Protein AF-A0A3S1DFC5-F1 (afdb_monomer_lite)

Sequence (143 aa):
MKNKSFVSLNIYIFIFFLLAAPVIVTNFDHYLSIPTKKEQNKTIEQISTILKQTGLPYEIDVSESKKQTKEYGVRVTIVLVRILNGQFKRNEVDTLLEKLPDGDINITFYTKGRTTYIDVLIDENKSITSCFPFEICKIMEID

pLDDT: mean 91.1, std 7.72, range [50.81, 98.19]

Organism: NCBI:txid170367

Structure (mmCIF, N/CA/C/O backbone):
data_AF-A0A3S1DFC5-F1
#
_entry.id   AF-A0A3S1DFC5-F1
#
loop_
_atom_site.group_PDB
_atom_site.id
_atom_site.type_symbol
_atom_site.label_atom_id
_atom_site.label_alt_id
_atom_site.label_comp_id
_atom_site.label_asym_id
_atom_site.label_entity_id
_atom_site.label_seq_id
_atom_site.pdbx_PDB_ins_code
_atom_site.Cartn_x
_atom_site.Cartn_y
_atom_site.Cartn_z
_atom_site.occupancy
_atom_site.B_iso_or_equiv
_atom_site.auth_seq_id
_atom_site.auth_comp_id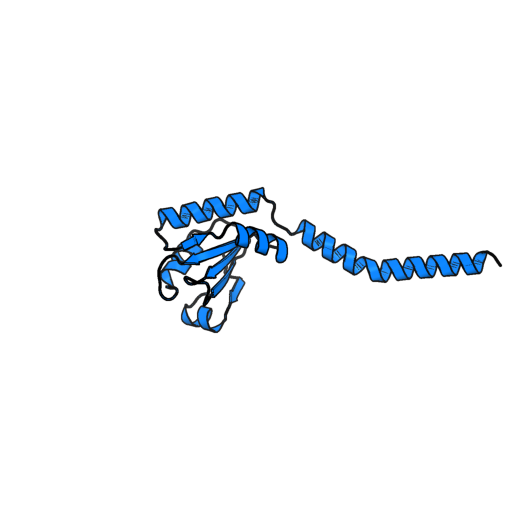
_atom_site.auth_asym_id
_atom_site.auth_atom_id
_atom_site.pdbx_PDB_model_num
ATOM 1 N N . MET A 1 1 ? 42.950 -14.729 -44.311 1.00 50.81 1 MET A N 1
ATOM 2 C CA . MET A 1 1 ? 42.469 -15.330 -43.039 1.00 50.81 1 MET A CA 1
ATOM 3 C C . MET A 1 1 ? 41.906 -14.342 -42.004 1.00 50.81 1 MET A C 1
ATOM 5 O O . MET A 1 1 ? 41.231 -14.809 -41.099 1.00 50.81 1 MET A O 1
ATOM 9 N N . LYS A 1 2 ? 42.082 -13.011 -42.121 1.00 55.22 2 LYS A N 1
ATOM 10 C CA . LYS A 1 2 ? 41.576 -12.037 -41.122 1.00 55.22 2 LYS A CA 1
ATOM 11 C C . LYS A 1 2 ? 40.039 -11.867 -41.075 1.00 55.22 2 LYS A C 1
ATOM 13 O O . LYS A 1 2 ? 39.509 -11.584 -40.010 1.00 55.22 2 LYS A O 1
ATOM 18 N N . ASN A 1 3 ? 39.320 -12.126 -42.176 1.00 63.91 3 ASN A N 1
ATOM 19 C CA . ASN A 1 3 ? 37.859 -11.929 -42.246 1.00 63.91 3 ASN A CA 1
ATOM 20 C C . ASN A 1 3 ? 37.028 -12.942 -41.442 1.00 63.91 3 ASN A C 1
ATOM 22 O O . ASN A 1 3 ? 36.035 -12.555 -40.842 1.00 63.91 3 ASN A O 1
ATOM 26 N N . LYS A 1 4 ? 37.418 -14.225 -41.388 1.00 70.00 4 LYS A N 1
ATOM 27 C CA . LYS A 1 4 ? 36.630 -15.240 -40.659 1.00 70.00 4 LYS A CA 1
ATOM 28 C C . LYS A 1 4 ? 36.602 -14.973 -39.152 1.00 70.00 4 LYS A C 1
ATOM 30 O O . LYS A 1 4 ? 35.551 -15.090 -38.542 1.00 70.00 4 LYS A O 1
ATOM 35 N N . SER A 1 5 ? 37.731 -14.540 -38.586 1.00 73.12 5 SER A N 1
ATOM 36 C CA . SER A 1 5 ? 37.830 -14.172 -37.167 1.00 73.12 5 SER A CA 1
ATOM 37 C C . SER A 1 5 ? 36.950 -12.960 -36.826 1.00 73.12 5 SER A C 1
ATOM 39 O O . SER A 1 5 ? 36.232 -12.973 -35.831 1.00 73.12 5 SER A O 1
ATOM 41 N N . PHE A 1 6 ? 36.923 -11.949 -37.703 1.00 80.06 6 PHE A N 1
ATOM 42 C CA . PHE A 1 6 ? 36.096 -10.753 -37.516 1.00 80.06 6 PHE A CA 1
ATOM 43 C C . PHE A 1 6 ? 34.594 -11.051 -37.629 1.00 80.06 6 PHE A C 1
ATOM 45 O O . PHE A 1 6 ? 33.794 -10.519 -36.862 1.00 80.06 6 PHE A O 1
ATOM 52 N N . VAL A 1 7 ? 34.211 -11.934 -38.555 1.00 84.75 7 VAL A N 1
ATOM 53 C CA . VAL A 1 7 ? 32.824 -12.400 -38.701 1.00 84.75 7 VAL A CA 1
ATOM 54 C C . VAL A 1 7 ? 32.395 -13.199 -37.470 1.00 84.75 7 VAL A C 1
ATOM 56 O O . VAL A 1 7 ? 31.345 -12.914 -36.905 1.00 84.75 7 VAL A O 1
ATOM 59 N N . SER A 1 8 ? 33.223 -14.133 -36.992 1.00 87.44 8 SER A N 1
ATOM 60 C CA . SER A 1 8 ? 32.941 -14.884 -35.764 1.00 87.44 8 SER A CA 1
ATOM 61 C C . SER A 1 8 ? 32.801 -13.975 -34.543 1.00 87.44 8 SER A C 1
ATOM 63 O O . SER A 1 8 ? 31.851 -14.136 -33.787 1.00 87.44 8 SER A O 1
ATOM 65 N N . LEU A 1 9 ? 33.685 -12.987 -34.374 1.00 89.69 9 LEU A N 1
ATOM 66 C CA . LEU A 1 9 ? 33.604 -12.024 -33.274 1.00 89.69 9 LEU A CA 1
ATOM 67 C C . LEU A 1 9 ? 32.292 -11.227 -33.300 1.00 89.69 9 LEU A C 1
ATOM 69 O O . LEU A 1 9 ? 31.637 -11.103 -32.269 1.00 89.69 9 LEU A O 1
ATOM 73 N N . ASN A 1 10 ? 31.877 -10.736 -34.472 1.00 88.81 10 ASN A N 1
ATOM 74 C CA . ASN A 1 10 ? 30.603 -10.026 -34.612 1.00 88.81 10 ASN A CA 1
ATOM 75 C C . ASN A 1 10 ? 29.402 -10.924 -34.298 1.00 88.81 10 ASN A C 1
ATOM 77 O O . ASN A 1 10 ? 28.469 -10.472 -33.644 1.00 88.81 10 ASN A O 1
ATOM 81 N N . ILE A 1 11 ? 29.438 -12.198 -34.703 1.00 91.69 11 ILE A N 1
ATOM 82 C CA . ILE A 1 11 ? 28.388 -13.169 -34.368 1.00 91.69 11 ILE A CA 1
ATOM 83 C C . ILE A 1 11 ? 28.322 -13.388 -32.851 1.00 91.69 11 ILE A C 1
ATOM 85 O O . ILE A 1 11 ? 27.232 -13.366 -32.290 1.00 91.69 11 ILE A O 1
ATOM 89 N N . TYR A 1 12 ? 29.462 -13.537 -32.167 1.00 93.56 12 TYR A N 1
ATOM 90 C CA . TYR A 1 12 ? 29.480 -13.680 -30.706 1.00 93.56 12 TYR A CA 1
ATOM 91 C C . TYR A 1 12 ? 2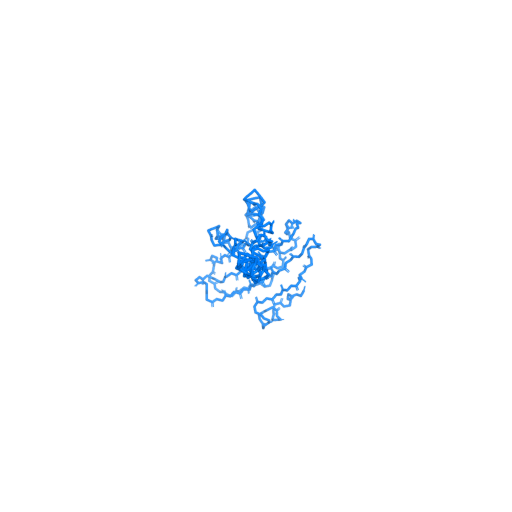8.948 -12.439 -29.991 1.00 93.56 12 TYR A C 1
ATOM 93 O O . TYR A 1 12 ? 28.162 -12.572 -29.058 1.00 93.56 12 TYR A O 1
ATOM 101 N N . ILE A 1 13 ? 29.328 -11.243 -30.445 1.00 91.56 13 ILE A N 1
ATOM 102 C CA . ILE A 1 13 ? 28.817 -9.980 -29.902 1.00 91.56 13 ILE A CA 1
ATOM 103 C C . ILE A 1 13 ? 27.305 -9.877 -30.128 1.00 91.56 13 ILE A C 1
ATOM 105 O O . ILE A 1 13 ? 26.569 -9.535 -29.208 1.00 91.56 13 ILE A O 1
ATOM 109 N N . PHE A 1 14 ? 26.827 -10.218 -31.325 1.00 92.06 14 PHE A N 1
ATOM 110 C CA . PHE A 1 14 ? 25.404 -10.187 -31.650 1.00 92.06 14 PHE A CA 1
ATOM 111 C C . PHE A 1 14 ? 24.600 -11.167 -30.791 1.00 92.06 14 PHE A C 1
ATOM 113 O O . PHE A 1 14 ? 23.592 -10.778 -30.210 1.00 92.06 14 PHE A O 1
ATOM 120 N N . ILE A 1 15 ? 25.065 -12.413 -30.651 1.00 92.00 15 ILE A N 1
ATOM 121 C CA . ILE A 1 15 ? 24.429 -13.415 -29.784 1.00 92.00 15 ILE A CA 1
ATOM 122 C C . ILE A 1 15 ? 24.445 -12.945 -28.326 1.00 92.00 15 ILE A C 1
ATOM 124 O O . ILE A 1 15 ? 23.429 -13.054 -27.646 1.00 92.00 15 ILE A O 1
ATOM 128 N N . PHE A 1 16 ? 25.558 -12.377 -27.853 1.00 92.69 16 PHE A N 1
ATOM 129 C CA . PHE A 1 16 ? 25.646 -11.814 -26.507 1.00 92.69 16 PHE A CA 1
ATOM 130 C C . PHE A 1 16 ? 24.597 -10.720 -26.287 1.00 92.69 16 PHE A C 1
ATOM 132 O O . PHE A 1 16 ? 23.862 -10.785 -25.307 1.00 92.69 16 PHE A O 1
ATOM 139 N N . PHE A 1 17 ? 24.467 -9.759 -27.206 1.00 91.62 17 PHE A N 1
ATOM 140 C CA . PHE A 1 17 ? 23.442 -8.720 -27.104 1.00 91.62 17 PHE A CA 1
ATOM 141 C C . PHE A 1 17 ? 22.025 -9.279 -27.211 1.00 91.62 17 PHE A C 1
ATOM 143 O O . PHE A 1 17 ? 21.159 -8.823 -26.478 1.00 91.62 17 PHE A O 1
ATOM 150 N N . LEU A 1 18 ? 21.779 -10.280 -28.058 1.00 91.75 18 LEU A N 1
ATOM 151 C CA . LEU A 1 18 ? 20.461 -10.905 -28.187 1.00 91.75 18 LEU A CA 1
ATOM 152 C C . LEU A 1 18 ? 20.039 -11.590 -26.878 1.00 91.75 18 LEU A C 1
ATOM 154 O O . LEU A 1 18 ? 18.884 -11.486 -26.478 1.00 91.75 18 LEU A O 1
ATOM 158 N N . LEU A 1 19 ? 20.981 -12.225 -26.176 1.00 91.56 19 LEU A N 1
ATOM 159 C CA . LEU A 1 19 ? 20.731 -12.855 -24.876 1.00 91.56 19 LEU A CA 1
ATOM 160 C C . LEU A 1 19 ? 20.690 -11.848 -23.715 1.00 91.56 19 LEU A C 1
ATOM 162 O O . LEU A 1 19 ? 19.924 -12.034 -22.773 1.00 91.56 19 LEU A O 1
ATOM 166 N N . ALA A 1 20 ? 21.494 -10.784 -23.765 1.00 88.69 20 ALA A N 1
ATOM 167 C CA . ALA A 1 20 ? 21.563 -9.774 -22.710 1.00 88.69 20 ALA A CA 1
ATOM 168 C C . ALA A 1 20 ? 20.445 -8.722 -22.802 1.00 88.69 20 ALA A C 1
ATOM 170 O O . ALA A 1 20 ? 20.027 -8.187 -21.776 1.00 88.69 20 ALA A O 1
ATOM 171 N N . ALA A 1 21 ? 19.945 -8.422 -24.005 1.00 88.25 21 ALA A N 1
ATOM 172 C CA . ALA A 1 21 ? 18.951 -7.375 -24.235 1.00 88.25 21 ALA A CA 1
ATOM 173 C C . ALA A 1 21 ? 17.661 -7.569 -23.422 1.00 88.25 21 ALA A C 1
ATOM 175 O O . ALA A 1 21 ? 17.259 -6.594 -22.789 1.00 88.25 21 ALA A O 1
ATOM 176 N N . PRO A 1 22 ? 17.049 -8.772 -23.336 1.00 84.06 22 PRO A N 1
ATOM 177 C CA . PRO A 1 22 ? 15.870 -8.972 -22.496 1.00 84.06 22 PRO A CA 1
ATOM 178 C C . PRO A 1 22 ? 16.116 -8.564 -21.041 1.00 84.06 22 PRO A C 1
ATOM 180 O O . PRO A 1 22 ? 15.317 -7.835 -20.473 1.00 84.06 22 PRO A O 1
ATOM 183 N N . VAL A 1 23 ? 17.263 -8.949 -20.469 1.00 83.94 23 VAL A N 1
ATOM 184 C CA . VAL A 1 23 ? 17.624 -8.639 -19.075 1.00 83.94 23 VAL A CA 1
ATOM 185 C C . VAL A 1 23 ? 17.838 -7.140 -18.863 1.00 83.94 23 VAL A C 1
ATOM 187 O O . VAL A 1 23 ? 17.460 -6.590 -17.829 1.00 83.94 23 VAL A O 1
ATOM 190 N N . ILE A 1 24 ? 18.467 -6.462 -19.824 1.00 80.94 24 ILE A N 1
ATOM 191 C CA . ILE A 1 24 ? 18.694 -5.015 -19.749 1.00 80.94 24 ILE A CA 1
ATOM 192 C C . ILE A 1 24 ? 17.356 -4.273 -19.819 1.00 80.94 24 ILE A C 1
ATOM 194 O O . ILE A 1 24 ? 17.111 -3.398 -18.991 1.00 80.94 24 ILE A O 1
ATOM 198 N N . VAL A 1 25 ? 16.489 -4.651 -20.764 1.00 82.69 25 VAL A N 1
ATOM 199 C CA . VAL A 1 25 ? 15.174 -4.027 -20.961 1.00 82.69 25 VAL A CA 1
ATOM 200 C C . VAL A 1 25 ? 14.292 -4.224 -19.730 1.00 82.69 25 VAL A C 1
ATOM 202 O O . VAL A 1 25 ? 13.811 -3.237 -19.190 1.00 82.69 25 VAL A O 1
ATOM 205 N N . THR A 1 26 ? 14.174 -5.443 -19.191 1.00 76.62 26 THR A N 1
ATOM 206 C CA . THR A 1 26 ? 13.327 -5.694 -18.009 1.00 76.62 26 THR A CA 1
ATOM 207 C C . THR A 1 26 ? 13.771 -4.908 -16.776 1.00 76.62 26 THR A C 1
ATOM 209 O O . THR A 1 26 ? 12.939 -4.419 -16.017 1.00 76.62 26 THR A O 1
ATOM 212 N N . ASN A 1 27 ? 15.083 -4.761 -16.562 1.00 77.56 27 ASN A N 1
ATOM 213 C CA . ASN A 1 27 ? 15.601 -3.977 -15.437 1.00 77.56 27 ASN A CA 1
ATOM 214 C C . ASN A 1 27 ? 15.378 -2.472 -15.628 1.00 77.56 27 ASN A C 1
ATOM 216 O O . ASN A 1 27 ? 15.159 -1.751 -14.654 1.00 77.56 27 ASN A O 1
ATOM 220 N N . PHE A 1 28 ? 15.467 -1.996 -16.870 1.00 79.06 28 PHE A N 1
ATOM 221 C CA . PHE A 1 28 ? 15.216 -0.601 -17.200 1.00 79.06 28 PHE A CA 1
ATOM 222 C C . PHE A 1 28 ? 13.733 -0.253 -17.048 1.00 79.06 28 PHE A C 1
ATOM 224 O O . PHE A 1 28 ? 13.418 0.750 -16.410 1.00 79.06 28 PHE A O 1
ATOM 231 N N . ASP A 1 29 ? 12.843 -1.118 -17.538 1.00 79.19 29 ASP A N 1
ATOM 232 C CA . ASP A 1 29 ? 11.394 -0.973 -17.387 1.00 79.19 29 ASP A CA 1
ATOM 233 C C . ASP A 1 29 ? 11.001 -0.934 -15.908 1.00 79.19 29 ASP A C 1
ATOM 235 O O . ASP A 1 29 ? 10.320 -0.000 -15.491 1.00 79.19 29 ASP A O 1
ATOM 239 N N . HIS A 1 30 ? 11.528 -1.859 -15.090 1.00 77.62 30 HIS A N 1
ATOM 240 C CA . HIS A 1 30 ? 11.322 -1.851 -13.635 1.00 77.62 30 HIS A CA 1
ATOM 241 C C . HIS A 1 30 ? 11.773 -0.538 -12.992 1.00 77.62 30 HIS A C 1
ATOM 243 O O . HIS A 1 30 ? 11.106 0.003 -12.118 1.00 77.62 30 HIS A O 1
ATOM 249 N N . TYR A 1 31 ? 12.924 -0.002 -13.405 1.00 76.94 31 TYR A N 1
ATOM 250 C CA . TYR A 1 31 ? 13.426 1.250 -12.844 1.00 76.94 31 TYR A CA 1
ATOM 251 C C . TYR A 1 31 ? 12.540 2.449 -13.201 1.00 76.94 31 TYR A C 1
ATOM 253 O O . TYR A 1 31 ? 12.351 3.335 -12.367 1.00 76.94 31 TYR A O 1
ATOM 261 N N . LEU A 1 32 ? 12.004 2.478 -14.424 1.00 81.81 32 LEU A N 1
ATOM 262 C CA . LEU A 1 32 ? 11.109 3.535 -14.889 1.00 81.81 32 LEU A CA 1
ATOM 263 C C . LEU A 1 32 ? 9.714 3.453 -14.270 1.00 81.81 32 LEU A C 1
ATOM 265 O O . LEU A 1 32 ? 9.072 4.489 -14.114 1.00 81.81 32 LEU A O 1
ATOM 269 N N . SER A 1 33 ? 9.253 2.256 -13.912 1.00 83.81 33 SER A N 1
ATOM 270 C CA . SER A 1 33 ? 7.940 2.063 -13.303 1.00 83.81 33 SER A CA 1
ATOM 271 C C . SER A 1 33 ? 7.915 2.372 -11.800 1.00 83.81 33 SER A C 1
ATOM 273 O O . SER A 1 33 ? 6.834 2.562 -11.243 1.00 83.81 33 SER A O 1
ATOM 275 N N . ILE A 1 34 ? 9.075 2.453 -11.122 1.00 88.81 34 ILE A N 1
ATOM 276 C CA . ILE A 1 34 ? 9.127 2.757 -9.682 1.00 88.81 34 ILE A CA 1
ATOM 277 C C . ILE A 1 34 ? 8.569 4.168 -9.429 1.00 88.81 34 ILE A C 1
ATOM 279 O O . ILE A 1 34 ? 9.161 5.149 -9.892 1.00 88.81 34 ILE A O 1
ATOM 283 N N . PRO A 1 35 ? 7.522 4.310 -8.591 1.00 90.62 35 PRO A N 1
ATOM 284 C CA . PRO A 1 35 ? 7.005 5.618 -8.212 1.00 90.62 35 PRO A CA 1
ATOM 285 C C . PRO A 1 35 ? 8.089 6.506 -7.604 1.00 90.62 35 PRO A C 1
ATOM 287 O O . PRO A 1 35 ? 8.916 6.064 -6.795 1.00 90.62 35 PRO A O 1
ATOM 290 N N . THR A 1 36 ? 8.068 7.794 -7.927 1.00 92.06 36 THR A N 1
ATOM 291 C CA . THR A 1 36 ? 9.069 8.740 -7.437 1.00 92.06 36 THR A CA 1
ATOM 292 C C . THR A 1 36 ? 9.000 8.884 -5.914 1.00 92.06 36 THR A C 1
ATOM 294 O O . THR A 1 36 ? 7.950 8.751 -5.284 1.00 92.06 36 THR A O 1
ATOM 297 N N . LYS A 1 37 ? 10.120 9.262 -5.279 1.00 92.50 37 LYS A N 1
ATOM 298 C CA . LYS A 1 37 ? 10.136 9.565 -3.831 1.00 92.50 37 LYS A CA 1
ATOM 299 C C . LYS A 1 37 ? 9.102 10.628 -3.441 1.00 92.50 37 LYS A C 1
ATOM 301 O O . LYS A 1 37 ? 8.606 10.612 -2.318 1.00 92.50 37 LYS A O 1
ATOM 306 N N . LYS A 1 38 ? 8.817 11.567 -4.349 1.00 93.56 38 LYS A N 1
ATOM 307 C CA . LYS A 1 38 ? 7.836 12.632 -4.139 1.00 93.56 38 LYS A CA 1
ATOM 308 C C . LYS A 1 38 ? 6.420 12.061 -4.074 1.00 93.56 38 LYS A C 1
ATOM 310 O O . LYS A 1 38 ? 5.704 12.392 -3.137 1.00 93.56 38 LYS A O 1
ATOM 315 N N . GLU A 1 39 ? 6.050 11.196 -5.016 1.00 92.44 39 GLU A N 1
ATOM 316 C CA . GLU A 1 39 ? 4.752 10.506 -5.020 1.00 92.44 39 GLU A CA 1
ATOM 317 C C . GLU A 1 39 ? 4.594 9.627 -3.784 1.00 92.44 39 GLU A C 1
ATOM 319 O O . GLU A 1 39 ? 3.627 9.792 -3.051 1.00 92.44 39 GLU A O 1
ATOM 324 N N . GLN A 1 40 ? 5.598 8.802 -3.466 1.00 94.62 40 GLN A N 1
ATOM 325 C CA . GLN A 1 40 ? 5.579 7.962 -2.265 1.00 94.62 40 GLN A CA 1
ATOM 326 C C . GLN A 1 40 ? 5.341 8.780 -0.988 1.00 94.62 40 GLN A C 1
ATOM 328 O O . GLN A 1 40 ? 4.474 8.448 -0.184 1.00 94.62 40 GLN A O 1
ATOM 333 N N . ASN A 1 41 ? 6.096 9.868 -0.792 1.00 96.00 41 ASN A N 1
ATOM 334 C CA . ASN A 1 41 ? 5.939 10.714 0.392 1.00 96.00 41 ASN A CA 1
ATOM 335 C C . ASN A 1 41 ? 4.566 11.408 0.425 1.00 96.00 41 ASN A C 1
ATOM 337 O O . ASN A 1 41 ? 3.973 11.494 1.497 1.00 96.00 41 ASN A O 1
ATOM 341 N N . LYS A 1 42 ? 4.053 11.861 -0.728 1.00 96.12 42 LYS A N 1
ATOM 342 C CA . LYS A 1 42 ? 2.723 12.476 -0.838 1.00 96.12 42 LYS A CA 1
ATOM 343 C C . LYS A 1 42 ? 1.623 11.485 -0.440 1.00 96.12 42 LYS A C 1
ATOM 345 O O . LYS A 1 42 ? 0.789 11.822 0.394 1.00 96.12 42 LYS A O 1
ATOM 350 N N . THR A 1 43 ? 1.650 10.263 -0.970 1.00 95.56 43 THR A N 1
ATOM 351 C CA . THR A 1 43 ? 0.661 9.223 -0.643 1.00 95.56 43 THR A CA 1
ATOM 352 C C . THR A 1 43 ? 0.720 8.840 0.837 1.00 95.56 43 THR A C 1
ATOM 354 O O . THR A 1 43 ? -0.317 8.740 1.490 1.00 95.56 43 THR A O 1
ATOM 357 N N . ILE A 1 44 ? 1.926 8.700 1.404 1.00 96.75 44 ILE A N 1
ATOM 358 C CA . ILE A 1 44 ? 2.115 8.440 2.841 1.00 96.75 44 ILE A CA 1
ATOM 359 C C . ILE A 1 44 ? 1.499 9.560 3.690 1.00 96.75 44 ILE A C 1
ATOM 361 O O . ILE A 1 44 ? 0.817 9.277 4.674 1.00 96.75 44 ILE A O 1
ATOM 365 N N . GLU A 1 45 ? 1.714 10.825 3.328 1.00 97.44 45 GLU A N 1
ATOM 366 C CA . GLU A 1 45 ? 1.154 11.974 4.048 1.00 97.44 45 GLU A CA 1
ATOM 367 C C . GLU A 1 45 ? -0.380 12.012 3.972 1.00 97.44 45 GLU A C 1
ATOM 369 O O . GLU A 1 45 ? -1.053 12.230 4.986 1.00 97.44 45 GLU A O 1
ATOM 374 N N . GLN A 1 46 ? -0.943 11.734 2.793 1.00 97.00 46 GLN A N 1
ATOM 375 C CA . GLN A 1 46 ? -2.390 11.664 2.587 1.00 97.00 46 GLN A CA 1
ATOM 376 C C . GLN A 1 46 ? -3.018 10.554 3.435 1.00 97.00 46 GLN A C 1
ATOM 378 O O . GLN A 1 46 ? -3.966 10.811 4.174 1.00 97.00 46 GLN A O 1
ATOM 383 N N . ILE A 1 47 ? -2.447 9.348 3.418 1.00 96.88 47 ILE A N 1
ATOM 384 C CA . ILE A 1 47 ? -2.948 8.226 4.223 1.00 96.88 47 ILE A CA 1
ATOM 385 C C . ILE A 1 47 ? -2.757 8.490 5.714 1.00 96.88 47 ILE A C 1
ATOM 387 O O . ILE A 1 47 ? -3.671 8.243 6.495 1.00 96.88 47 ILE A O 1
ATOM 391 N N . SER A 1 48 ? -1.631 9.078 6.129 1.00 97.44 48 SER A N 1
ATOM 392 C CA . SER A 1 48 ? -1.427 9.480 7.526 1.00 97.44 48 SER A CA 1
ATOM 393 C C . SER A 1 48 ? -2.515 10.447 7.998 1.00 97.44 48 SER A C 1
ATOM 395 O O . SER A 1 48 ? -3.021 10.331 9.116 1.00 97.44 48 SER A O 1
ATOM 397 N N . THR A 1 49 ? -2.909 11.380 7.132 1.00 97.75 49 THR A N 1
ATOM 398 C CA . THR A 1 49 ? -3.998 12.322 7.400 1.00 97.75 49 THR A CA 1
ATOM 399 C C . THR A 1 49 ? -5.341 11.602 7.518 1.00 97.75 49 THR A C 1
ATOM 401 O O . THR A 1 49 ? -6.069 11.851 8.479 1.00 97.75 49 THR A O 1
ATOM 404 N N . ILE A 1 50 ? -5.640 10.662 6.614 1.00 97.31 50 ILE A N 1
ATOM 405 C CA . ILE A 1 50 ? -6.872 9.860 6.661 1.00 97.31 50 ILE A CA 1
ATOM 406 C C . ILE A 1 50 ? -6.949 9.064 7.966 1.00 97.31 50 ILE A C 1
ATOM 408 O O . ILE A 1 50 ? -7.964 9.138 8.656 1.00 97.31 50 ILE A O 1
ATOM 412 N N . LEU A 1 51 ? -5.878 8.363 8.354 1.00 97.31 51 LEU A N 1
ATOM 413 C CA . LEU A 1 51 ? -5.831 7.576 9.593 1.00 97.31 51 LEU A CA 1
ATOM 414 C C . LEU A 1 51 ? -6.102 8.442 10.831 1.00 97.31 51 LEU A C 1
ATOM 416 O O . LEU A 1 51 ? -6.889 8.060 11.695 1.00 97.31 51 LEU A O 1
ATOM 420 N N . LYS A 1 52 ? -5.518 9.646 10.890 1.00 96.62 52 LYS A N 1
ATOM 421 C CA . LYS A 1 52 ? -5.755 10.600 11.987 1.00 96.62 52 LYS A CA 1
ATOM 422 C C . LYS A 1 52 ? -7.195 11.109 12.018 1.00 96.62 52 LYS A C 1
ATOM 424 O O . LYS A 1 52 ? -7.784 11.181 13.090 1.00 96.62 52 LYS A O 1
ATOM 429 N N . GLN A 1 53 ? -7.758 11.466 10.864 1.00 97.25 53 GLN A N 1
ATOM 430 C CA . GLN A 1 53 ? -9.121 12.003 10.766 1.00 97.25 53 GLN A CA 1
ATOM 431 C C . GLN A 1 53 ? -10.193 10.958 11.087 1.00 97.25 53 GLN A C 1
ATOM 433 O O . GLN A 1 53 ? -11.239 11.293 11.632 1.00 97.25 53 GLN A O 1
ATOM 438 N N . THR A 1 54 ? -9.937 9.701 10.736 1.00 96.38 54 THR A N 1
ATOM 439 C CA . THR A 1 54 ? -10.872 8.583 10.924 1.00 96.38 54 THR A CA 1
ATOM 440 C C . THR A 1 54 ? -10.690 7.867 12.260 1.00 96.38 54 THR A C 1
ATOM 442 O O . THR A 1 54 ? -11.563 7.104 12.663 1.00 96.38 54 THR A O 1
ATOM 445 N N . GLY A 1 55 ? -9.573 8.099 12.956 1.00 95.88 55 GLY A N 1
ATOM 446 C CA . GLY A 1 55 ? -9.239 7.394 14.193 1.00 95.88 55 GLY A CA 1
ATOM 447 C C . GLY A 1 55 ? -8.964 5.903 13.978 1.00 95.88 55 GLY A C 1
ATOM 448 O O . GLY A 1 55 ? -9.123 5.110 14.907 1.00 95.88 55 GLY A O 1
ATOM 449 N N . LEU A 1 56 ? -8.586 5.506 12.758 1.00 96.50 56 LEU A N 1
ATOM 450 C CA . LEU A 1 56 ? -8.306 4.113 12.431 1.00 96.50 56 LEU A CA 1
ATOM 451 C C . LEU A 1 56 ? -7.067 3.616 13.199 1.00 96.50 56 LEU A C 1
ATOM 453 O O . LEU A 1 56 ? -6.057 4.320 13.263 1.00 96.50 56 LEU A O 1
ATOM 457 N N . PRO A 1 57 ? -7.100 2.397 13.772 1.00 96.56 57 PRO A N 1
ATOM 458 C CA . PRO A 1 57 ? -6.082 1.918 14.706 1.00 96.56 57 PRO A CA 1
ATOM 459 C C . PRO A 1 57 ? -4.841 1.349 13.999 1.00 96.56 57 PRO A C 1
ATOM 461 O O . PRO A 1 57 ? -4.410 0.232 14.306 1.00 96.56 57 PRO A O 1
ATOM 464 N N . TYR A 1 58 ? -4.270 2.097 13.055 1.00 97.38 58 TYR A N 1
ATOM 465 C CA . TYR A 1 58 ? -3.116 1.686 12.257 1.00 97.38 58 TYR A CA 1
ATOM 466 C C . TYR A 1 58 ? -2.003 2.731 12.283 1.00 97.38 58 TYR A C 1
ATOM 468 O O . TYR A 1 58 ? -2.249 3.935 12.282 1.00 97.38 58 TYR A O 1
ATOM 476 N N . GLU A 1 59 ? -0.771 2.244 12.234 1.00 97.06 59 GLU A N 1
ATOM 477 C CA . GLU A 1 59 ? 0.432 3.032 11.994 1.00 97.06 59 GLU A CA 1
ATOM 478 C C . GLU A 1 59 ? 1.023 2.668 10.634 1.00 97.06 59 GLU A C 1
ATOM 480 O O . GLU A 1 59 ? 0.990 1.511 10.218 1.00 97.06 59 GLU A O 1
ATOM 48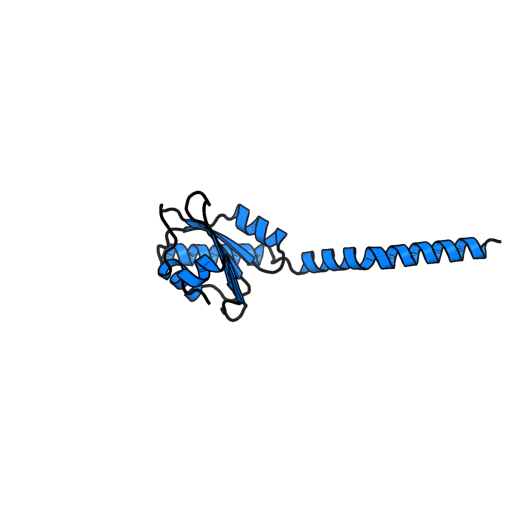5 N N . ILE A 1 60 ? 1.580 3.658 9.937 1.00 98.19 60 ILE A N 1
ATOM 486 C CA . ILE A 1 60 ? 2.276 3.426 8.671 1.00 98.19 60 ILE A CA 1
ATOM 487 C C . ILE A 1 60 ? 3.710 2.996 8.980 1.00 98.19 60 ILE A C 1
ATOM 489 O O . ILE A 1 60 ? 4.478 3.767 9.560 1.00 98.19 60 ILE A O 1
ATOM 493 N N . ASP A 1 61 ? 4.111 1.814 8.516 1.00 97.94 61 ASP A N 1
ATOM 494 C CA . ASP A 1 61 ? 5.522 1.440 8.470 1.00 97.94 61 ASP A CA 1
ATOM 495 C C . ASP A 1 61 ? 6.163 2.060 7.224 1.00 97.94 61 ASP A C 1
ATOM 497 O O . ASP A 1 61 ? 6.176 1.485 6.133 1.00 97.94 61 ASP A O 1
ATOM 501 N N . VAL A 1 62 ? 6.667 3.285 7.377 1.00 97.44 62 VAL A N 1
ATOM 502 C CA . VAL A 1 62 ? 7.251 4.070 6.279 1.00 97.44 62 VAL A CA 1
ATOM 503 C C . VAL A 1 62 ? 8.467 3.379 5.661 1.00 97.44 62 VAL A C 1
ATOM 505 O O . VAL A 1 62 ? 8.690 3.493 4.454 1.00 97.44 62 VAL A O 1
ATOM 508 N N . SER A 1 63 ? 9.264 2.681 6.474 1.00 97.00 63 SER A N 1
ATOM 509 C CA . SER A 1 63 ? 10.467 1.995 6.003 1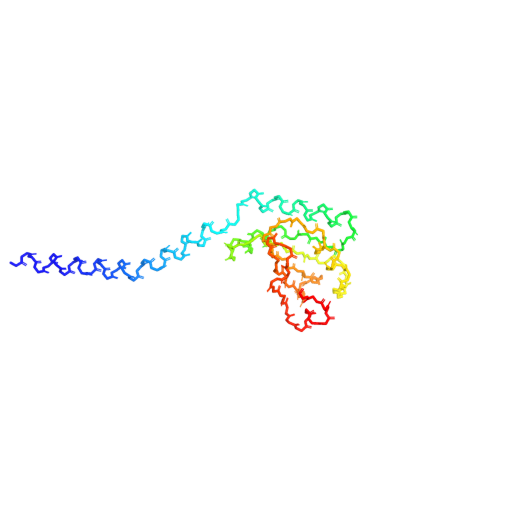.00 97.00 63 SER A CA 1
ATOM 510 C C . SER A 1 63 ? 10.086 0.830 5.094 1.00 97.00 63 SER A C 1
ATOM 512 O O . SER A 1 63 ? 10.569 0.742 3.963 1.00 97.00 63 SER A O 1
ATOM 514 N N . GLU A 1 64 ? 9.160 -0.013 5.553 1.00 97.19 64 GLU A N 1
ATOM 515 C CA . GLU A 1 64 ? 8.700 -1.166 4.781 1.00 97.19 64 GLU A CA 1
ATOM 516 C C . GLU A 1 64 ? 7.898 -0.735 3.543 1.00 97.19 64 GLU A C 1
ATOM 518 O O . GLU A 1 64 ? 8.114 -1.277 2.465 1.00 97.19 64 GLU A O 1
ATOM 523 N N . SER A 1 65 ? 7.072 0.312 3.647 1.00 97.06 65 SER A N 1
ATOM 524 C CA . SER A 1 65 ? 6.331 0.896 2.512 1.00 97.06 65 SER A CA 1
ATOM 525 C C . SER A 1 65 ? 7.264 1.291 1.360 1.00 97.06 65 SER A C 1
ATOM 527 O O . SER A 1 65 ? 7.069 0.908 0.204 1.00 97.06 65 SER A O 1
ATOM 529 N N . LYS A 1 66 ? 8.346 2.016 1.676 1.00 96.06 66 LYS A N 1
ATOM 530 C CA . LYS A 1 66 ? 9.349 2.451 0.687 1.00 96.06 66 LYS A CA 1
ATOM 531 C C . LYS A 1 66 ? 10.136 1.279 0.113 1.00 96.06 66 LYS A C 1
ATOM 533 O O . LYS A 1 66 ? 10.447 1.273 -1.079 1.00 96.06 66 LYS A O 1
ATOM 538 N N . LYS A 1 67 ? 10.468 0.296 0.953 1.00 95.44 67 LYS A N 1
ATOM 539 C CA . LYS A 1 67 ? 11.161 -0.922 0.530 1.00 95.44 67 LYS A CA 1
ATOM 540 C C . LYS A 1 67 ? 10.309 -1.713 -0.464 1.00 95.44 67 LYS A C 1
ATOM 542 O O . LYS A 1 67 ? 10.787 -1.977 -1.563 1.00 95.44 67 LYS A O 1
ATOM 547 N N . GLN A 1 68 ? 9.054 -2.001 -0.127 1.00 94.06 68 GLN A N 1
ATOM 548 C CA . GLN A 1 68 ? 8.149 -2.759 -0.991 1.00 94.06 68 GLN A CA 1
ATOM 549 C C . GLN A 1 68 ? 7.802 -2.001 -2.275 1.00 94.06 68 GLN A C 1
ATOM 551 O O . GLN A 1 68 ? 7.780 -2.600 -3.344 1.00 94.06 68 GLN A O 1
ATOM 556 N N . THR A 1 69 ? 7.636 -0.676 -2.213 1.00 94.06 69 THR A N 1
ATOM 557 C CA . THR A 1 69 ? 7.445 0.140 -3.426 1.00 94.06 69 THR A CA 1
ATOM 558 C C . THR A 1 69 ? 8.621 -0.010 -4.394 1.00 94.06 69 THR A C 1
ATOM 560 O O . THR A 1 69 ? 8.428 -0.112 -5.600 1.00 94.06 69 THR A O 1
ATOM 563 N N . LYS A 1 70 ? 9.858 -0.042 -3.884 1.00 91.44 70 LYS A N 1
ATOM 564 C CA . LYS A 1 70 ? 11.057 -0.223 -4.714 1.00 91.44 70 LYS A CA 1
ATOM 565 C C . LYS A 1 70 ? 11.186 -1.651 -5.258 1.00 91.44 70 LYS A C 1
ATOM 567 O O . LYS A 1 70 ? 11.694 -1.837 -6.362 1.00 91.44 70 LYS A O 1
ATOM 572 N N . GLU A 1 71 ? 10.788 -2.637 -4.462 1.00 89.25 71 GLU A N 1
ATOM 573 C CA . GLU A 1 71 ? 10.877 -4.058 -4.800 1.00 89.25 71 GLU A CA 1
ATOM 574 C C . GLU A 1 71 ? 9.872 -4.450 -5.885 1.00 89.25 71 GLU A C 1
ATOM 576 O O . GLU A 1 71 ? 10.265 -5.069 -6.867 1.00 89.25 71 GLU A O 1
ATOM 581 N N . TYR A 1 72 ? 8.613 -4.026 -5.752 1.00 85.44 72 TYR A N 1
ATOM 582 C CA . TYR A 1 72 ? 7.559 -4.342 -6.720 1.00 85.44 72 TYR A CA 1
ATOM 583 C C . TYR A 1 72 ? 7.469 -3.334 -7.863 1.00 85.44 72 TYR A C 1
ATOM 585 O O . TYR A 1 72 ? 7.019 -3.687 -8.943 1.00 85.44 72 TYR A O 1
ATOM 593 N N . GLY A 1 73 ? 7.907 -2.094 -7.641 1.00 77.50 73 GLY A N 1
ATOM 594 C CA . GLY A 1 73 ? 8.270 -1.142 -8.685 1.00 77.50 73 GLY A CA 1
ATOM 595 C C . GLY A 1 73 ? 7.185 -0.721 -9.666 1.00 77.50 73 GLY A C 1
ATOM 596 O O . GLY A 1 73 ? 7.554 -0.199 -10.698 1.00 77.50 73 GLY A O 1
ATOM 597 N N . VAL A 1 74 ? 5.894 -0.918 -9.389 1.00 83.75 74 VAL A N 1
ATOM 598 C CA . VAL A 1 74 ? 4.801 -0.523 -10.310 1.00 83.75 74 VAL A CA 1
ATOM 599 C C . VAL A 1 74 ? 3.862 0.513 -9.695 1.00 83.75 74 VAL A C 1
ATOM 601 O O . VAL A 1 74 ? 3.301 1.343 -10.397 1.00 83.75 74 VAL A O 1
ATOM 604 N N . ARG A 1 75 ? 3.677 0.475 -8.375 1.00 91.31 75 ARG A N 1
ATOM 605 C CA . ARG A 1 75 ? 2.689 1.288 -7.660 1.00 91.31 75 ARG A CA 1
ATOM 606 C C . ARG A 1 75 ? 3.193 1.660 -6.280 1.00 91.31 75 ARG A C 1
ATOM 608 O O . ARG A 1 75 ? 4.122 1.027 -5.772 1.00 91.31 75 ARG A O 1
ATOM 615 N N . VAL A 1 76 ? 2.611 2.691 -5.672 1.00 95.00 76 VAL A N 1
ATOM 616 C CA . VAL A 1 76 ? 3.006 3.082 -4.314 1.00 95.00 76 VAL A CA 1
ATOM 617 C C . VAL A 1 76 ? 2.463 2.046 -3.338 1.00 95.00 76 VAL A C 1
ATOM 619 O O . VAL A 1 76 ? 1.252 1.875 -3.232 1.00 95.00 76 VAL A O 1
ATOM 622 N N . THR A 1 77 ? 3.350 1.374 -2.609 1.00 96.50 77 THR A N 1
ATOM 623 C CA . THR A 1 77 ? 2.973 0.404 -1.577 1.00 96.50 77 THR A CA 1
ATOM 624 C C . THR A 1 77 ? 2.968 1.057 -0.206 1.00 96.50 77 THR A C 1
ATOM 626 O O . THR A 1 77 ? 3.942 1.699 0.192 1.00 96.50 77 THR A O 1
ATOM 629 N N . ILE A 1 78 ? 1.881 0.860 0.534 1.00 97.81 78 ILE A N 1
ATOM 630 C CA . ILE A 1 78 ? 1.655 1.410 1.865 1.00 97.81 78 ILE A CA 1
ATOM 631 C C . ILE A 1 78 ? 1.421 0.260 2.830 1.00 97.81 78 ILE A C 1
ATOM 633 O O . ILE A 1 78 ? 0.460 -0.494 2.718 1.00 97.81 78 ILE A O 1
ATOM 637 N N . VAL A 1 79 ? 2.310 0.149 3.807 1.00 98.12 79 VAL A N 1
ATOM 638 C CA . VAL A 1 79 ? 2.265 -0.894 4.824 1.00 98.12 79 VAL A CA 1
ATOM 639 C C . VAL A 1 79 ? 1.680 -0.314 6.100 1.00 98.12 79 VAL A C 1
ATOM 641 O O . VAL A 1 79 ? 2.263 0.577 6.718 1.00 98.12 79 VAL A O 1
ATOM 644 N N . LEU A 1 80 ? 0.529 -0.842 6.498 1.00 98.12 80 LEU A N 1
ATOM 645 C CA . LEU A 1 80 ? -0.216 -0.449 7.684 1.00 98.12 80 LEU A CA 1
ATOM 646 C C . LEU A 1 80 ? -0.114 -1.540 8.738 1.00 98.12 80 LEU A C 1
ATOM 648 O O . LEU A 1 80 ? -0.450 -2.689 8.482 1.00 98.12 80 LEU A O 1
ATOM 652 N N . VAL A 1 81 ? 0.310 -1.190 9.946 1.00 97.81 81 VAL A N 1
ATOM 653 C CA . VAL A 1 81 ? 0.408 -2.118 11.074 1.00 97.81 81 VAL A CA 1
ATOM 654 C C . VAL A 1 81 ? -0.610 -1.720 12.127 1.00 97.81 81 VAL A C 1
ATOM 656 O O . VAL A 1 81 ? -0.616 -0.591 12.614 1.00 97.81 81 VAL A O 1
ATOM 659 N N . ARG A 1 82 ? -1.490 -2.653 12.486 1.00 96.56 82 ARG A N 1
ATOM 660 C CA . ARG A 1 82 ? -2.499 -2.426 13.519 1.00 96.56 82 ARG A CA 1
ATOM 661 C C . ARG A 1 82 ? -1.840 -2.202 14.886 1.00 96.56 82 ARG A C 1
ATOM 663 O O . ARG A 1 82 ? -0.984 -2.979 15.308 1.00 96.56 82 ARG A O 1
ATOM 670 N N . ILE A 1 83 ? -2.298 -1.184 15.610 1.00 96.25 83 ILE A N 1
ATOM 671 C CA . ILE A 1 83 ? -1.801 -0.813 16.949 1.00 96.25 83 ILE A CA 1
ATOM 672 C C . ILE A 1 83 ? -2.484 -1.660 18.040 1.00 96.25 83 ILE A C 1
ATOM 674 O O . ILE A 1 83 ? -1.883 -2.054 19.051 1.00 96.25 83 ILE A O 1
ATOM 678 N N . LEU A 1 84 ? -3.771 -1.947 17.832 1.00 94.19 84 LEU A N 1
ATOM 679 C CA . LEU A 1 84 ? -4.616 -2.701 18.755 1.00 94.19 84 LEU A CA 1
ATOM 680 C C . LEU A 1 84 ? -4.501 -4.211 18.522 1.00 94.19 84 LEU A C 1
ATOM 682 O O . LEU A 1 84 ? -4.306 -4.670 17.399 1.00 94.19 84 LEU A O 1
ATOM 686 N N . ASN A 1 85 ? -4.665 -4.986 19.595 1.00 91.75 85 ASN A N 1
ATOM 687 C CA . ASN A 1 85 ? -4.772 -6.441 19.498 1.00 91.75 85 ASN A CA 1
ATOM 688 C C . ASN A 1 85 ? -6.077 -6.839 18.787 1.00 91.75 85 ASN A C 1
ATOM 690 O O . ASN A 1 85 ? -7.076 -6.123 18.865 1.00 91.75 85 ASN A O 1
ATOM 694 N N . GLY A 1 86 ? -6.076 -8.015 18.159 1.00 88.94 86 GLY A N 1
ATOM 695 C CA . GLY A 1 86 ? -7.253 -8.602 17.518 1.00 88.94 86 GLY A CA 1
ATOM 696 C C . GLY A 1 86 ? -7.154 -8.663 15.996 1.00 88.94 86 GLY A C 1
ATOM 697 O O . GLY A 1 86 ? -6.112 -8.372 15.409 1.00 88.94 86 GLY A O 1
ATOM 698 N N . GLN A 1 87 ? -8.259 -9.086 15.385 1.00 88.88 87 GLN A N 1
ATOM 699 C CA . GLN A 1 87 ? -8.395 -9.247 13.940 1.00 88.88 87 GLN A CA 1
ATOM 700 C C . GLN A 1 87 ? -8.739 -7.924 13.252 1.00 88.88 87 GLN A C 1
ATOM 702 O O . GLN A 1 87 ? -9.144 -6.951 13.895 1.00 88.88 87 GLN A O 1
ATOM 707 N N . PHE A 1 88 ? -8.590 -7.913 11.930 1.00 89.31 88 PHE A N 1
ATOM 708 C CA . PHE A 1 88 ? -9.102 -6.848 11.078 1.00 89.31 88 PHE A CA 1
ATOM 709 C C . PHE A 1 88 ? -10.614 -6.712 11.240 1.00 89.31 88 PHE A C 1
ATOM 711 O O . PHE A 1 88 ? -11.319 -7.711 11.397 1.00 89.31 88 PHE A O 1
ATOM 718 N N . LYS A 1 89 ? -11.120 -5.482 11.172 1.00 91.69 89 LYS A N 1
ATOM 719 C CA . LYS A 1 89 ? -12.551 -5.254 11.000 1.00 91.69 89 LYS A CA 1
ATOM 720 C C . LYS A 1 89 ? -12.796 -4.738 9.596 1.00 91.69 89 LYS A C 1
ATOM 722 O O . LYS A 1 89 ? -12.089 -3.847 9.136 1.00 91.69 89 LYS A O 1
ATOM 727 N N . ARG A 1 90 ? -13.816 -5.283 8.937 1.00 92.12 90 ARG A N 1
ATOM 728 C CA . ARG A 1 90 ? -14.198 -4.896 7.575 1.00 92.12 90 ARG A CA 1
ATOM 729 C C . ARG A 1 90 ? -14.407 -3.391 7.452 1.00 92.12 90 ARG A C 1
ATOM 731 O O . ARG A 1 90 ? -13.753 -2.752 6.646 1.00 92.12 90 ARG A O 1
ATOM 738 N N . ASN A 1 91 ? -15.198 -2.820 8.357 1.00 93.88 91 ASN A N 1
ATOM 739 C CA . ASN A 1 91 ? -15.486 -1.390 8.361 1.00 93.88 91 ASN A CA 1
ATOM 740 C C . ASN A 1 91 ? -14.230 -0.507 8.445 1.00 93.88 91 ASN A C 1
ATOM 742 O O . ASN A 1 91 ? -14.247 0.608 7.944 1.00 93.88 91 ASN A O 1
ATOM 746 N N . GLU A 1 92 ? -13.153 -0.968 9.086 1.00 93.81 92 GLU A N 1
ATOM 747 C CA . GLU A 1 92 ? -11.896 -0.220 9.162 1.00 93.81 92 GLU A CA 1
ATOM 748 C C . GLU A 1 92 ? -11.163 -0.209 7.816 1.00 93.81 92 GLU A C 1
ATOM 750 O O . GLU A 1 92 ? -10.581 0.812 7.452 1.00 93.81 92 GLU A O 1
ATOM 755 N N . VAL A 1 93 ? -11.211 -1.327 7.086 1.00 93.25 93 VAL A N 1
ATOM 756 C CA . VAL A 1 93 ? -10.662 -1.434 5.731 1.00 93.25 93 VAL A CA 1
ATOM 757 C C . VAL A 1 93 ? -11.504 -0.592 4.776 1.00 93.25 93 VAL A C 1
ATOM 759 O O . VAL A 1 93 ? -10.954 0.312 4.156 1.00 93.25 93 VAL A O 1
ATOM 762 N N . ASP A 1 94 ? -12.824 -0.781 4.758 1.00 93.94 94 ASP A N 1
ATOM 763 C CA . ASP A 1 94 ? -13.753 -0.032 3.899 1.00 93.94 94 ASP A CA 1
ATOM 764 C C . ASP A 1 94 ? -13.609 1.484 4.100 1.00 93.94 94 ASP A C 1
ATOM 766 O O . ASP A 1 94 ? -13.419 2.231 3.143 1.00 93.94 94 ASP A O 1
ATOM 770 N N . THR A 1 95 ? -13.585 1.941 5.361 1.00 94.81 95 THR A N 1
ATOM 771 C CA . THR A 1 95 ? -13.421 3.368 5.697 1.00 94.81 95 THR A CA 1
ATOM 772 C C . THR A 1 95 ? -12.134 3.948 5.117 1.00 94.81 95 THR A C 1
ATOM 774 O O . THR A 1 95 ? -12.103 5.120 4.729 1.00 94.81 95 THR A O 1
ATOM 777 N N . LEU A 1 96 ? -11.050 3.165 5.105 1.00 95.12 96 LEU A N 1
ATOM 778 C CA . LEU A 1 96 ? -9.808 3.614 4.500 1.00 95.12 96 LEU A CA 1
ATOM 779 C C . LEU A 1 96 ? -9.942 3.652 2.978 1.00 95.12 96 LEU A C 1
ATOM 781 O O . LEU A 1 96 ? -9.638 4.692 2.400 1.00 95.12 96 LEU A O 1
ATOM 785 N N . LEU A 1 97 ? -10.407 2.556 2.366 1.00 93.06 97 LEU A N 1
ATOM 786 C CA . LEU A 1 97 ? -10.530 2.392 0.915 1.00 93.06 97 LEU A CA 1
ATOM 787 C C . LEU A 1 97 ? -11.382 3.502 0.280 1.00 93.06 97 LEU A C 1
ATOM 789 O O . LEU A 1 97 ? -10.950 4.127 -0.687 1.00 93.06 97 LEU A O 1
ATOM 793 N N . GLU A 1 98 ? -12.523 3.842 0.884 1.00 93.50 98 GLU A N 1
ATOM 794 C CA . GLU A 1 98 ? -13.416 4.920 0.428 1.00 93.50 98 GLU A CA 1
ATOM 795 C C . GLU A 1 98 ? -12.755 6.309 0.410 1.00 93.50 98 GLU A C 1
ATOM 797 O O . GLU A 1 98 ? -13.174 7.207 -0.324 1.00 93.50 98 GLU A O 1
ATOM 802 N N . LYS A 1 99 ? -11.737 6.520 1.251 1.00 94.19 99 LYS A N 1
ATOM 803 C CA . LYS A 1 99 ? -11.085 7.822 1.450 1.00 94.19 99 LYS A CA 1
ATOM 804 C C . LYS A 1 99 ? -9.739 7.939 0.755 1.00 94.19 99 LYS A C 1
ATOM 806 O O . LYS A 1 99 ? -9.103 8.988 0.875 1.00 94.19 99 LYS A O 1
ATOM 811 N N . LEU A 1 100 ? -9.288 6.898 0.062 1.00 92.88 100 LEU A N 1
ATOM 812 C CA . LEU A 1 100 ? -7.968 6.902 -0.546 1.00 92.88 100 LEU A CA 1
ATOM 813 C C . LEU A 1 100 ? -7.801 8.015 -1.584 1.00 92.88 100 LEU A C 1
ATOM 815 O O . LEU A 1 100 ? -8.760 8.388 -2.277 1.00 92.88 100 LEU A O 1
ATOM 819 N N . PRO A 1 101 ? -6.575 8.559 -1.696 1.00 89.81 101 PRO A N 1
ATOM 820 C CA . PRO A 1 101 ? -6.241 9.440 -2.799 1.00 89.81 101 PRO A CA 1
ATOM 821 C C . PRO A 1 101 ? -6.306 8.673 -4.125 1.00 89.81 101 PRO A C 1
ATOM 823 O O . PRO A 1 101 ? -6.171 7.453 -4.152 1.00 89.81 101 PRO A O 1
ATOM 826 N N . ASP A 1 102 ? -6.511 9.403 -5.216 1.00 88.69 102 ASP A N 1
ATOM 827 C CA . ASP A 1 102 ? -6.493 8.826 -6.561 1.00 88.69 102 ASP A CA 1
ATOM 828 C C . ASP A 1 102 ? -5.086 8.295 -6.901 1.00 88.69 102 ASP A C 1
ATOM 830 O O . ASP A 1 102 ? -4.078 8.898 -6.505 1.00 88.69 102 ASP A O 1
ATOM 834 N N . GLY A 1 103 ? -5.032 7.204 -7.668 1.00 87.00 103 GLY A N 1
ATOM 835 C CA . GLY A 1 103 ? -3.805 6.613 -8.206 1.00 87.00 103 GLY A CA 1
ATOM 836 C C . GLY A 1 103 ? -3.648 5.124 -7.900 1.00 87.00 103 GLY A C 1
ATOM 837 O O . GLY A 1 103 ? -4.346 4.570 -7.054 1.00 87.00 103 GLY A O 1
ATOM 838 N N . ASP A 1 104 ? -2.681 4.498 -8.569 1.00 91.56 104 ASP A N 1
ATOM 839 C CA . ASP A 1 104 ? -2.327 3.098 -8.342 1.00 91.56 104 ASP A CA 1
ATOM 840 C C . ASP A 1 104 ? -1.632 2.923 -6.985 1.00 91.56 104 ASP A C 1
ATOM 842 O O . ASP A 1 104 ? -0.497 3.372 -6.760 1.00 91.56 104 ASP A O 1
ATOM 846 N N . ILE A 1 105 ? -2.313 2.240 -6.066 1.00 94.81 105 ILE A N 1
ATOM 847 C CA . ILE A 1 105 ? -1.855 2.045 -4.689 1.00 94.81 105 ILE A CA 1
ATOM 848 C C . ILE A 1 105 ? -1.946 0.561 -4.337 1.00 94.81 105 ILE A C 1
ATOM 850 O O . ILE A 1 105 ? -2.927 -0.116 -4.641 1.00 94.81 105 ILE A O 1
ATOM 854 N N . ASN A 1 106 ? -0.908 0.048 -3.680 1.00 96.38 106 ASN A N 1
ATOM 855 C CA . ASN A 1 106 ? -1.001 -1.195 -2.928 1.00 96.38 106 ASN A CA 1
ATOM 856 C C . ASN A 1 106 ? -1.103 -0.883 -1.436 1.00 96.38 106 ASN A C 1
ATOM 858 O O . ASN A 1 106 ? -0.285 -0.115 -0.925 1.00 96.38 106 ASN A O 1
ATOM 862 N N . ILE A 1 107 ? -2.052 -1.486 -0.726 1.00 96.75 107 ILE A N 1
ATOM 863 C CA . ILE A 1 107 ? -2.157 -1.349 0.728 1.00 96.75 107 ILE A CA 1
ATOM 864 C C . ILE A 1 107 ? -2.087 -2.713 1.384 1.00 96.75 107 ILE A C 1
ATOM 866 O O . ILE A 1 107 ? -3.005 -3.520 1.267 1.00 96.75 107 ILE A O 1
ATOM 870 N N . THR A 1 108 ? -1.041 -2.906 2.180 1.00 96.94 108 THR A N 1
ATOM 871 C CA . THR A 1 108 ? -0.882 -4.097 3.003 1.00 96.94 108 THR A CA 1
ATOM 872 C C . THR A 1 108 ? -1.238 -3.778 4.450 1.00 96.94 108 THR A C 1
ATOM 874 O O . THR A 1 108 ? -0.515 -3.063 5.145 1.00 96.94 108 THR A O 1
ATOM 877 N N . PHE A 1 109 ? -2.338 -4.339 4.934 1.00 97.44 109 PHE A N 1
ATOM 878 C CA . PHE A 1 109 ? -2.765 -4.300 6.327 1.00 97.44 109 PHE A CA 1
ATOM 879 C C . PHE A 1 109 ? -2.175 -5.483 7.088 1.00 97.44 109 PHE A C 1
ATOM 881 O O . PHE A 1 109 ? -2.451 -6.629 6.762 1.00 97.44 109 PHE A O 1
ATOM 888 N N . TYR A 1 110 ? -1.434 -5.227 8.158 1.00 97.25 110 TYR A N 1
ATOM 889 C CA . TYR A 1 110 ? -0.948 -6.230 9.102 1.00 97.25 110 TYR A CA 1
ATOM 890 C C . TYR A 1 110 ? -1.697 -6.139 10.428 1.00 97.25 110 TYR A C 1
ATOM 892 O O . TYR A 1 110 ? -1.980 -5.046 10.929 1.00 97.25 110 TYR A O 1
ATOM 900 N N . THR A 1 111 ? -1.960 -7.287 11.053 1.00 96.44 111 THR A N 1
ATOM 901 C CA . THR A 1 111 ? -2.315 -7.320 12.477 1.00 96.44 111 THR A CA 1
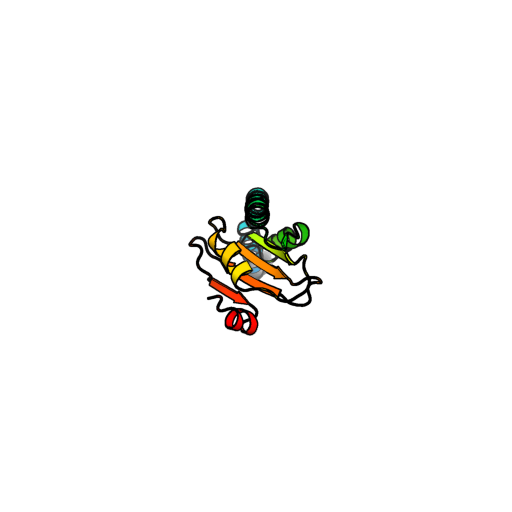ATOM 902 C C . THR A 1 111 ? -1.131 -6.897 13.336 1.00 96.44 111 THR A C 1
ATOM 904 O O . THR A 1 111 ? 0.025 -6.857 12.897 1.00 96.44 111 THR A O 1
ATOM 907 N N . LYS A 1 112 ? -1.409 -6.584 14.603 1.00 95.19 112 LYS A N 1
ATOM 908 C CA . LYS A 1 112 ? -0.355 -6.285 15.565 1.00 95.19 112 LYS A CA 1
ATOM 909 C C . LYS A 1 112 ? 0.589 -7.483 15.688 1.00 95.19 112 LYS A C 1
ATOM 911 O O . LYS A 1 112 ? 0.144 -8.610 15.881 1.00 95.19 112 LYS A O 1
ATOM 916 N N . GLY A 1 113 ? 1.893 -7.236 15.576 1.00 93.50 113 GLY A N 1
ATOM 917 C CA . GLY A 1 113 ? 2.903 -8.299 15.558 1.00 93.50 113 GLY A CA 1
ATOM 918 C C . GLY A 1 113 ? 3.028 -9.033 14.218 1.00 93.50 113 GLY A C 1
ATOM 919 O O . GLY A 1 113 ? 3.804 -9.978 14.138 1.00 93.50 113 GLY A O 1
ATOM 920 N N . ARG A 1 114 ? 2.317 -8.582 13.169 1.00 94.12 114 ARG A N 1
ATOM 921 C CA . ARG A 1 114 ? 2.437 -9.059 11.778 1.00 94.12 114 ARG A CA 1
ATOM 922 C C . ARG A 1 114 ? 2.162 -10.560 11.602 1.00 94.12 114 ARG A C 1
ATOM 924 O O . ARG A 1 114 ? 2.758 -11.200 10.743 1.00 94.12 114 ARG A O 1
ATOM 931 N N . THR A 1 115 ? 1.263 -11.128 12.403 1.00 93.44 115 THR A N 1
ATOM 932 C CA . THR A 1 115 ? 0.928 -12.562 12.336 1.00 93.44 115 THR A CA 1
ATOM 933 C C . THR A 1 115 ? 0.005 -12.902 11.170 1.00 93.44 115 THR A C 1
ATOM 935 O O . THR A 1 115 ? 0.029 -14.023 10.672 1.00 93.44 115 THR A O 1
ATOM 938 N N . THR A 1 116 ? -0.795 -11.936 10.723 1.00 94.44 116 THR A N 1
ATOM 939 C CA . THR A 1 116 ? -1.703 -12.049 9.577 1.00 94.44 116 THR A CA 1
ATOM 940 C C . THR A 1 116 ? -1.689 -10.750 8.784 1.00 94.44 116 THR A C 1
ATOM 942 O O . THR A 1 116 ? -1.390 -9.683 9.334 1.00 94.44 116 THR A O 1
ATOM 945 N N . TYR A 1 117 ? -2.030 -10.832 7.499 1.00 95.81 117 TYR A N 1
ATOM 946 C CA . TYR A 1 117 ? -2.091 -9.667 6.627 1.00 95.81 117 TYR A CA 1
ATOM 947 C C . TYR A 1 117 ? -3.202 -9.762 5.587 1.00 95.81 117 TYR A C 1
ATOM 949 O O . TYR A 1 117 ? -3.711 -10.850 5.325 1.00 95.81 117 TYR A O 1
ATOM 957 N N . ILE A 1 118 ? -3.548 -8.611 5.022 1.00 96.00 118 ILE A N 1
ATOM 958 C CA . ILE A 1 118 ? -4.394 -8.453 3.842 1.00 96.00 118 ILE A CA 1
ATOM 959 C C . ILE A 1 118 ? -3.699 -7.445 2.941 1.00 96.00 118 ILE A C 1
ATOM 961 O O . ILE A 1 118 ? -3.285 -6.394 3.416 1.00 96.00 118 ILE A O 1
ATOM 965 N N . ASP A 1 119 ? -3.566 -7.764 1.669 1.00 95.69 119 ASP A N 1
ATOM 966 C CA . ASP A 1 119 ? -3.023 -6.909 0.630 1.00 95.69 119 ASP A CA 1
ATOM 967 C C . ASP A 1 119 ? -4.145 -6.548 -0.339 1.00 95.69 119 ASP A C 1
ATOM 969 O O . ASP A 1 119 ? -4.851 -7.438 -0.817 1.00 95.69 119 ASP A O 1
ATOM 973 N N . VAL A 1 120 ? -4.335 -5.255 -0.588 1.00 96.31 120 VAL A N 1
ATOM 974 C CA . VAL A 1 120 ? -5.396 -4.723 -1.448 1.00 96.31 120 VAL A CA 1
ATOM 975 C C . VAL A 1 120 ? -4.765 -3.835 -2.510 1.00 96.31 120 VAL A C 1
ATOM 977 O O . VAL A 1 120 ? -4.153 -2.810 -2.204 1.00 96.31 120 VAL A O 1
ATOM 980 N N . LEU A 1 121 ? -4.936 -4.237 -3.765 1.00 95.06 121 LEU A N 1
ATOM 981 C CA . LEU A 1 121 ? -4.423 -3.551 -4.940 1.00 95.06 121 LEU A CA 1
ATOM 982 C C . LEU A 1 121 ? -5.537 -2.712 -5.549 1.00 95.06 121 LEU A C 1
ATOM 984 O O . LEU A 1 121 ? -6.595 -3.231 -5.899 1.00 95.06 121 LEU A O 1
ATOM 988 N N . ILE A 1 122 ? -5.267 -1.427 -5.721 1.00 94.69 122 ILE A N 1
ATOM 989 C CA . ILE A 1 122 ? -6.256 -0.426 -6.112 1.00 94.69 122 ILE A CA 1
ATOM 990 C C . ILE A 1 122 ? -5.713 0.298 -7.333 1.00 94.69 122 ILE A C 1
ATOM 992 O O . ILE A 1 122 ? -4.522 0.628 -7.361 1.00 94.69 122 ILE A O 1
ATOM 996 N N . ASP A 1 123 ? -6.561 0.470 -8.343 1.00 91.94 123 ASP A N 1
ATOM 997 C CA . ASP A 1 123 ? -6.195 1.174 -9.569 1.00 91.94 123 ASP A CA 1
ATOM 998 C C . ASP A 1 123 ? -6.477 2.684 -9.504 1.00 91.94 123 ASP A C 1
ATOM 1000 O O . ASP A 1 123 ? -7.086 3.201 -8.563 1.00 91.94 123 ASP A O 1
ATOM 1004 N N . GLU A 1 124 ? -6.074 3.400 -10.552 1.00 88.12 124 GLU A N 1
ATOM 1005 C CA . GLU A 1 124 ? -6.340 4.831 -10.735 1.00 88.12 124 GLU A CA 1
ATOM 1006 C C . GLU A 1 124 ? -7.829 5.219 -10.622 1.00 88.12 124 GLU A C 1
ATOM 1008 O O . GLU A 1 124 ? -8.136 6.353 -10.250 1.00 88.12 124 GLU A O 1
ATOM 1013 N N . ASN A 1 125 ? -8.758 4.290 -10.889 1.00 88.69 125 ASN A N 1
ATOM 1014 C CA . ASN A 1 125 ? -10.206 4.498 -10.793 1.00 88.69 125 ASN A CA 1
ATOM 1015 C C . ASN A 1 125 ? -10.774 4.153 -9.406 1.00 88.69 125 ASN A C 1
ATOM 1017 O O . ASN A 1 125 ? -11.996 4.131 -9.239 1.00 88.69 125 ASN A O 1
ATOM 1021 N N . LYS A 1 126 ? -9.915 3.870 -8.418 1.00 88.44 126 LYS A N 1
ATOM 1022 C CA . LYS A 1 126 ? -10.280 3.380 -7.076 1.00 88.44 126 LYS A CA 1
ATOM 1023 C C . LYS A 1 126 ? -11.010 2.042 -7.078 1.00 88.44 126 LYS A C 1
ATOM 1025 O O . LYS A 1 126 ? -11.693 1.716 -6.109 1.00 88.44 126 LYS A O 1
ATOM 1030 N N . SER A 1 127 ? -10.869 1.270 -8.147 1.00 91.62 127 SER A N 1
ATOM 1031 C CA . SER A 1 127 ? -11.400 -0.085 -8.200 1.00 91.62 127 SER A CA 1
ATOM 1032 C C . SER A 1 127 ? -10.397 -1.039 -7.568 1.00 91.62 127 SER A C 1
ATOM 1034 O O . SER A 1 127 ? -9.187 -0.939 -7.796 1.00 91.62 127 SER A O 1
ATOM 1036 N N . ILE A 1 128 ? -10.894 -1.973 -6.759 1.00 93.75 128 ILE A N 1
ATOM 1037 C CA . ILE A 1 128 ? -10.070 -3.056 -6.236 1.00 93.75 128 ILE A CA 1
ATOM 1038 C C . ILE A 1 128 ? -9.789 -4.002 -7.405 1.00 93.75 128 ILE A C 1
ATOM 1040 O O . ILE A 1 128 ? -10.687 -4.529 -8.050 1.00 93.75 128 ILE A O 1
ATOM 1044 N N . THR A 1 129 ? -8.513 -4.164 -7.732 1.00 94.00 129 THR A N 1
ATOM 1045 C CA . THR A 1 129 ? -8.063 -5.025 -8.839 1.00 94.00 129 THR A CA 1
ATOM 1046 C C . THR A 1 129 ? -7.612 -6.391 -8.351 1.00 94.00 129 THR A C 1
ATOM 1048 O O . THR A 1 129 ? -7.586 -7.353 -9.117 1.00 94.00 129 THR A O 1
ATOM 1051 N N . SER A 1 130 ? -7.217 -6.483 -7.081 1.00 94.56 130 SER A N 1
ATOM 1052 C CA . SER A 1 130 ? -6.814 -7.730 -6.444 1.00 94.56 130 SER A CA 1
ATOM 1053 C C . SER A 1 130 ? -6.850 -7.585 -4.925 1.00 94.56 130 SER A C 1
ATOM 1055 O O . SER A 1 130 ? -6.499 -6.536 -4.385 1.00 94.56 130 SER A O 1
ATOM 1057 N N . CYS A 1 131 ? -7.200 -8.672 -4.239 1.00 95.44 131 CYS A N 1
ATOM 1058 C CA . CYS A 1 131 ? -7.117 -8.793 -2.788 1.00 95.44 131 CYS A CA 1
ATOM 1059 C C . CYS A 1 131 ? -6.507 -10.153 -2.406 1.00 95.44 131 CYS A C 1
ATOM 1061 O O . CYS A 1 131 ? -6.875 -11.190 -2.966 1.00 95.44 131 CYS A O 1
ATOM 1063 N N . PHE A 1 132 ? -5.572 -10.162 -1.453 1.00 95.19 132 PHE A N 1
ATOM 1064 C CA . PHE A 1 132 ? -4.892 -11.366 -0.964 1.00 95.19 132 PHE A CA 1
ATOM 1065 C C . PHE A 1 132 ? -4.708 -11.330 0.565 1.00 95.19 132 PHE A C 1
ATOM 1067 O O . PHE A 1 132 ? -4.445 -10.260 1.093 1.00 95.19 132 PHE A O 1
ATOM 1074 N N . PRO A 1 133 ? -4.737 -12.452 1.310 1.00 95.19 133 PRO A N 1
ATOM 1075 C CA . PRO A 1 133 ? -5.107 -13.806 0.895 1.00 95.19 133 PRO A CA 1
ATOM 1076 C C . PRO A 1 133 ? -6.597 -13.933 0.570 1.00 95.19 133 PRO A C 1
ATOM 1078 O O . PRO A 1 133 ? -7.435 -13.330 1.243 1.00 95.19 133 PRO A O 1
ATOM 1081 N N . PHE A 1 134 ? -6.931 -14.758 -0.425 1.00 93.81 134 PHE A N 1
ATOM 1082 C CA . PHE A 1 134 ? -8.299 -14.913 -0.937 1.00 93.81 134 PHE A CA 1
ATOM 1083 C C . PHE A 1 134 ? -9.314 -15.267 0.158 1.00 93.81 134 PHE A C 1
ATOM 1085 O O . PHE A 1 134 ? -10.418 -14.729 0.179 1.00 93.81 134 PHE A O 1
ATOM 1092 N N . GLU A 1 135 ? -8.948 -16.138 1.099 1.00 92.94 135 GLU A N 1
ATOM 1093 C CA . GLU A 1 135 ? -9.832 -16.570 2.181 1.00 92.94 135 GLU A CA 1
ATOM 1094 C C . GLU A 1 135 ? -10.221 -15.405 3.091 1.00 92.94 135 GLU A C 1
ATOM 1096 O O . GLU A 1 135 ? -11.388 -15.274 3.460 1.00 92.94 135 GLU A O 1
ATOM 1101 N N . ILE A 1 136 ? -9.260 -14.540 3.430 1.00 91.88 136 ILE A N 1
ATOM 1102 C CA . ILE A 1 136 ? -9.511 -13.387 4.297 1.00 91.88 136 ILE A CA 1
ATOM 1103 C C . ILE A 1 136 ? -10.329 -12.340 3.541 1.00 91.88 136 ILE A C 1
ATOM 1105 O O . ILE A 1 136 ? -11.325 -11.856 4.074 1.00 91.88 136 ILE A O 1
ATOM 1109 N N . CYS A 1 137 ? -9.969 -12.055 2.287 1.00 93.38 137 CYS A N 1
ATOM 1110 C CA . CYS A 1 137 ? -10.707 -11.126 1.430 1.00 93.38 137 CYS A CA 1
ATOM 1111 C C . CYS A 1 137 ? -12.166 -11.550 1.248 1.00 93.38 137 CYS A C 1
ATOM 1113 O O . CYS A 1 137 ? -13.068 -10.734 1.398 1.00 93.38 137 CYS A O 1
ATOM 1115 N N . LYS A 1 138 ? -12.413 -12.847 1.030 1.00 93.50 138 LYS A N 1
ATOM 1116 C CA . LYS A 1 138 ? -13.764 -13.401 0.907 1.00 93.50 138 LYS A CA 1
ATOM 1117 C C . LYS A 1 138 ? -14.567 -13.281 2.203 1.00 93.50 138 LYS A C 1
ATOM 1119 O O . LYS A 1 138 ? -15.744 -12.949 2.147 1.00 93.50 138 LYS A O 1
ATOM 1124 N N . ILE A 1 139 ? -13.955 -13.551 3.360 1.00 91.62 139 ILE A N 1
ATOM 1125 C CA . ILE A 1 139 ? -14.615 -13.400 4.672 1.00 91.62 139 ILE A CA 1
ATOM 1126 C C . ILE A 1 139 ? -14.951 -11.933 4.953 1.00 91.62 139 ILE A C 1
ATOM 1128 O O . ILE A 1 139 ? -15.960 -11.639 5.590 1.00 91.62 139 ILE A O 1
ATOM 1132 N N . M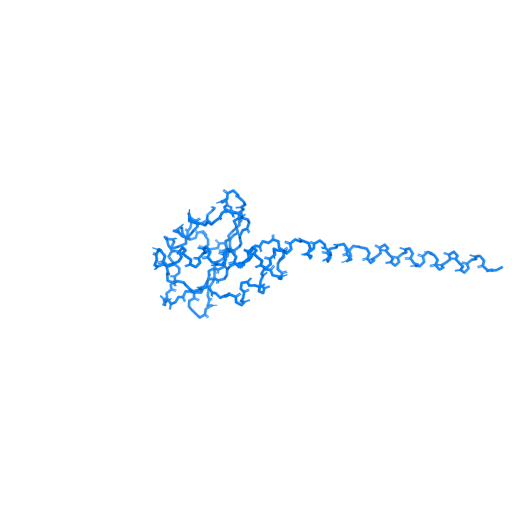ET A 1 140 ? -14.096 -11.021 4.498 1.00 90.19 140 MET A N 1
ATOM 1133 C CA . MET A 1 140 ? -14.291 -9.586 4.663 1.00 90.19 140 MET A CA 1
ATOM 1134 C C . MET A 1 140 ? -15.130 -8.957 3.555 1.00 90.19 140 MET A C 1
ATOM 1136 O O . MET A 1 140 ? -15.442 -7.781 3.685 1.00 90.19 140 MET A O 1
ATOM 1140 N N . GLU A 1 141 ? -15.522 -9.721 2.529 1.00 90.94 141 GLU A N 1
ATOM 1141 C CA . GLU A 1 141 ? -16.262 -9.229 1.361 1.00 90.94 141 GLU A CA 1
ATOM 1142 C C . GLU A 1 141 ? -15.602 -7.971 0.766 1.00 90.94 141 GLU A C 1
ATOM 1144 O O . GLU A 1 141 ? -16.235 -6.924 0.635 1.00 90.94 141 GLU A O 1
ATOM 1149 N N . ILE A 1 142 ? -14.297 -8.085 0.500 1.00 86.62 142 ILE A N 1
ATOM 1150 C CA . ILE A 1 142 ? -13.493 -7.090 -0.215 1.00 86.62 142 ILE A CA 1
ATOM 1151 C C . ILE A 1 142 ? -13.334 -7.596 -1.652 1.00 86.62 142 ILE A C 1
ATOM 1153 O O . ILE A 1 142 ? -12.638 -8.598 -1.862 1.00 86.62 142 ILE A O 1
ATOM 1157 N N . ASP A 1 143 ? -13.984 -6.928 -2.606 1.00 75.81 143 ASP A N 1
ATOM 1158 C CA . ASP A 1 143 ? -14.023 -7.265 -4.034 1.00 75.81 143 ASP A CA 1
ATOM 1159 C C . ASP A 1 143 ? -13.712 -6.084 -4.964 1.00 75.81 143 ASP A C 1
ATOM 1161 O O . ASP A 1 143 ? -14.075 -4.927 -4.650 1.00 75.81 143 ASP A O 1
#

Secondary structure (DSSP, 8-state):
-HHHHHHHHHHHHHHHHHHHHHHHHHHHHHHHHSPPHHHHHHHHHHHHHHHHHHT-SEEE-HHHHHHHHHHH-SSEEEEEEESSSS---HHHHHHHHTTPPSS-EEEEEE-TTSSSEEEEEE-TTS-EEEEESHHHHHHHT--

Foldseek 3Di:
DVVVVVVVVVVVVVVVCVVCVVVVVVVVVLQVQQDDPVVLVVQQVQLVVLCVVVVQQWDWPSVVQNVVSSVRRHARETEIEGNDADDDALCSVVSSLVRGDAAWYWYWYAYHVRPDIKIFTAHRVSDTPDIPPPVVCVVSVPD

Radius of gyration: 21.78 Å; chains: 1; bounding box: 59×29×62 Å